Protein AF-A0A3D1QZX7-F1 (afdb_monomer)

Mean predicted aligned error: 16.04 Å

Structure (mmCIF, N/CA/C/O backbone):
data_AF-A0A3D1QZX7-F1
#
_entry.id   AF-A0A3D1QZX7-F1
#
loop_
_atom_site.group_PDB
_atom_site.id
_atom_site.type_symbol
_atom_site.label_atom_id
_atom_site.label_alt_id
_atom_site.label_comp_id
_atom_site.label_asym_id
_atom_site.label_entity_id
_atom_site.label_seq_id
_atom_site.pdbx_PDB_ins_code
_atom_site.Cartn_x
_atom_site.Cartn_y
_atom_site.Cartn_z
_atom_site.occupancy
_atom_site.B_iso_or_equiv
_atom_site.auth_seq_id
_atom_site.auth_comp_id
_atom_site.auth_asym_id
_atom_site.auth_atom_id
_atom_site.pdbx_PDB_model_num
ATOM 1 N N . TRP A 1 1 ? -8.940 6.167 0.711 1.00 94.62 1 TRP A N 1
ATOM 2 C CA . TRP A 1 1 ? -8.322 6.569 1.996 1.00 94.62 1 TRP A CA 1
ATOM 3 C C . TRP A 1 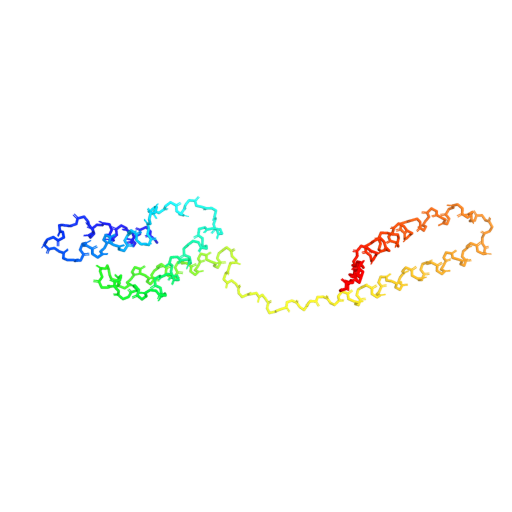1 ? -8.978 7.755 2.691 1.00 94.62 1 TRP A C 1
ATOM 5 O O . TRP A 1 1 ? -9.354 7.585 3.842 1.00 94.62 1 TRP A O 1
ATOM 15 N N . ARG A 1 2 ? -9.150 8.928 2.049 1.00 95.69 2 ARG A N 1
ATOM 16 C CA . ARG A 1 2 ? -9.768 10.110 2.701 1.00 95.69 2 ARG A CA 1
ATOM 17 C C . ARG A 1 2 ? -11.103 9.804 3.389 1.00 95.69 2 ARG A C 1
ATOM 19 O O . ARG A 1 2 ? -11.250 10.123 4.558 1.00 95.69 2 ARG A O 1
ATOM 26 N N . ALA A 1 3 ? -12.022 9.132 2.694 1.00 95.56 3 ALA A N 1
ATOM 27 C CA . ALA A 1 3 ? -13.327 8.771 3.249 1.00 95.56 3 ALA A CA 1
ATOM 28 C C . ALA A 1 3 ? -13.212 7.895 4.513 1.00 95.56 3 ALA A C 1
ATOM 30 O O . ALA A 1 3 ? -13.774 8.239 5.548 1.00 95.56 3 ALA A O 1
ATOM 31 N N . THR A 1 4 ? -12.424 6.815 4.454 1.00 95.75 4 THR A N 1
ATOM 32 C CA . THR A 1 4 ? -12.180 5.905 5.587 1.00 95.75 4 THR A CA 1
ATOM 33 C C . THR A 1 4 ? -11.575 6.637 6.786 1.00 95.75 4 THR A C 1
ATOM 35 O O . THR A 1 4 ? -12.046 6.477 7.908 1.00 95.75 4 THR A O 1
ATOM 38 N N . HIS A 1 5 ? -10.569 7.484 6.549 1.00 97.06 5 HIS A N 1
ATOM 39 C CA . HIS A 1 5 ? -9.941 8.284 7.600 1.00 97.06 5 HIS A CA 1
ATOM 40 C C . HIS A 1 5 ? -10.937 9.260 8.232 1.00 97.06 5 HIS A C 1
ATOM 42 O O . HIS A 1 5 ? -11.060 9.295 9.449 1.00 97.06 5 HIS A O 1
ATOM 48 N N . SER A 1 6 ? -11.681 10.030 7.431 1.00 96.62 6 SER A N 1
ATOM 49 C CA . SER A 1 6 ? -12.664 10.993 7.944 1.00 96.62 6 SER A CA 1
ATOM 50 C C . SER A 1 6 ? -13.794 10.325 8.729 1.00 96.62 6 SER A C 1
ATOM 52 O O . SER A 1 6 ? -14.249 10.890 9.724 1.00 96.62 6 SER A O 1
ATOM 54 N N . ALA A 1 7 ? -14.233 9.129 8.327 1.00 95.94 7 ALA A N 1
ATOM 55 C CA . ALA A 1 7 ? -15.240 8.365 9.059 1.00 95.94 7 ALA A CA 1
ATOM 56 C C . ALA A 1 7 ? -14.723 7.929 10.442 1.00 95.94 7 ALA A C 1
ATOM 58 O O . ALA A 1 7 ? -15.376 8.185 11.456 1.00 95.94 7 ALA A O 1
ATOM 59 N N . LEU A 1 8 ? -13.516 7.354 10.497 1.00 95.94 8 LEU A N 1
ATOM 60 C CA . LEU A 1 8 ? -12.865 6.977 11.756 1.00 95.94 8 LEU A CA 1
ATOM 61 C C . LEU A 1 8 ? -12.588 8.196 12.642 1.00 95.94 8 LEU A C 1
ATOM 63 O O . LEU A 1 8 ? -12.838 8.150 13.842 1.00 95.94 8 LEU A O 1
ATOM 67 N N . GLU A 1 9 ? -12.123 9.302 12.064 1.00 96.50 9 GLU A N 1
ATOM 68 C CA . GLU A 1 9 ? -11.847 10.546 12.790 1.00 96.50 9 GLU A CA 1
ATOM 69 C C . GLU A 1 9 ? -13.122 11.133 13.395 1.00 96.50 9 GLU A C 1
ATOM 71 O O . GLU A 1 9 ? -13.143 11.520 14.563 1.00 96.50 9 GLU A O 1
ATOM 76 N N . SER A 1 10 ? -14.211 11.149 12.628 1.00 96.06 10 SER A N 1
ATOM 77 C CA . SER A 1 10 ? -15.508 11.622 13.111 1.00 96.06 10 SER A CA 1
ATOM 78 C C . SER A 1 10 ? -16.019 10.765 14.271 1.00 96.06 10 SER A C 1
ATOM 80 O O . SER A 1 10 ? -16.518 11.305 15.257 1.00 96.06 10 SER A O 1
ATOM 82 N N . LEU A 1 11 ? -15.841 9.442 14.195 1.00 94.62 11 LEU A N 1
ATOM 83 C CA . LEU A 1 11 ? -16.199 8.512 15.265 1.00 94.62 11 LEU A CA 1
ATOM 84 C C . LEU A 1 11 ? -15.309 8.684 16.507 1.00 94.62 11 LEU A C 1
ATOM 86 O O . LEU A 1 11 ? -15.810 8.661 17.630 1.00 94.62 11 LEU A O 1
ATOM 90 N N . ALA A 1 12 ? -14.007 8.907 16.315 1.00 95.19 12 ALA A N 1
ATOM 91 C CA . ALA A 1 12 ? -13.033 9.114 17.386 1.00 95.19 12 ALA A CA 1
ATOM 92 C C . ALA A 1 12 ? -13.251 10.424 18.164 1.00 95.19 12 ALA A C 1
ATOM 94 O O . ALA A 1 12 ? -12.870 10.515 19.327 1.00 95.19 12 ALA A O 1
ATOM 95 N N . ARG A 1 13 ? -13.890 11.431 17.552 1.00 93.75 13 ARG A N 1
ATOM 96 C CA . ARG A 1 13 ? -14.252 12.701 18.212 1.00 93.75 13 ARG A CA 1
ATOM 97 C C . ARG A 1 13 ? -15.410 12.570 19.204 1.00 93.75 13 ARG A C 1
ATOM 99 O O . ARG A 1 13 ? -15.651 13.496 19.979 1.00 93.75 13 ARG A O 1
ATOM 106 N N . LEU A 1 14 ? -16.150 11.461 19.188 1.00 92.56 14 LEU A N 1
ATOM 107 C CA . LEU A 1 14 ? -17.197 11.219 20.177 1.00 92.56 14 LEU A CA 1
ATOM 108 C C . LEU A 1 14 ? -16.582 10.935 21.554 1.00 92.56 14 LEU A C 1
ATOM 110 O O . LEU A 1 14 ? -15.491 10.387 21.675 1.00 92.56 14 LEU A O 1
ATOM 114 N N . SER A 1 15 ? -17.316 11.267 22.618 1.00 88.25 15 SER A N 1
ATOM 115 C CA . SER A 1 15 ? -16.904 10.913 23.982 1.00 88.25 15 SER A CA 1
ATOM 116 C C . SER A 1 15 ? -16.833 9.391 24.135 1.00 88.25 15 SER A C 1
ATOM 118 O O . SER A 1 15 ? -17.844 8.700 23.969 1.00 88.25 15 SER A O 1
ATOM 120 N N . SER A 1 16 ? -15.648 8.887 24.480 1.00 85.25 16 SER A N 1
ATOM 121 C CA . SER A 1 16 ? -15.380 7.461 24.695 1.00 85.25 16 SER A CA 1
ATOM 122 C C . SER A 1 16 ? -16.158 6.873 25.874 1.00 85.25 16 SER A C 1
ATOM 124 O O . SER A 1 16 ? -16.512 5.699 25.830 1.00 85.25 16 SER A O 1
ATOM 126 N N . GLU A 1 17 ? -16.501 7.691 26.874 1.00 84.56 17 GLU A N 1
ATOM 127 C CA . GLU A 1 17 ? -17.339 7.294 28.016 1.00 84.56 17 GLU A CA 1
ATOM 128 C C . GLU A 1 17 ? -18.749 6.874 27.586 1.00 84.56 17 GLU A C 1
ATOM 130 O O . GLU A 1 17 ? -19.335 5.962 28.161 1.00 84.56 17 GLU A O 1
ATOM 135 N N . ARG A 1 18 ? -19.298 7.531 26.555 1.00 87.12 18 ARG A N 1
ATOM 136 C CA . ARG A 1 18 ? -20.641 7.241 26.028 1.00 87.12 18 ARG A CA 1
ATOM 137 C C . ARG A 1 18 ? -20.618 6.313 24.820 1.00 87.12 18 ARG A C 1
ATOM 139 O O . ARG A 1 18 ? -21.615 5.660 24.539 1.00 87.12 18 ARG A O 1
ATOM 146 N N . ASN A 1 19 ? -19.500 6.266 24.097 1.00 87.19 19 ASN A N 1
ATOM 147 C CA . ASN A 1 19 ? -19.349 5.488 22.875 1.00 87.19 19 ASN A CA 1
ATOM 148 C C . ASN A 1 19 ? -18.021 4.718 22.891 1.00 87.19 19 ASN A C 1
ATOM 150 O O . ASN A 1 19 ? -17.004 5.249 22.441 1.00 87.19 19 ASN A O 1
ATOM 154 N N . PRO A 1 20 ? -18.017 3.434 23.296 1.00 87.81 20 PRO A N 1
ATOM 155 C CA . PRO A 1 20 ? -16.810 2.600 23.286 1.00 87.81 20 PRO A CA 1
ATOM 156 C C . PRO A 1 20 ? -16.146 2.496 21.901 1.00 87.81 20 PRO A C 1
ATOM 158 O O . PRO A 1 20 ? -14.930 2.347 21.789 1.00 87.81 20 PRO A O 1
ATOM 161 N N . LYS A 1 21 ? -16.940 2.638 20.828 1.00 91.12 21 LYS A N 1
ATOM 162 C CA . LYS A 1 21 ? -16.464 2.690 19.437 1.00 91.12 21 LYS A CA 1
ATOM 163 C C . LYS A 1 21 ? -15.500 3.856 19.166 1.00 91.12 21 LYS A C 1
ATOM 165 O O . LYS A 1 21 ? -14.632 3.720 18.311 1.00 91.12 21 LYS A O 1
ATOM 170 N N . ALA A 1 22 ? -15.602 4.963 19.906 1.00 93.69 22 ALA A N 1
ATOM 171 C CA . ALA A 1 22 ? -14.723 6.120 19.741 1.00 93.69 22 ALA A CA 1
ATOM 172 C C . ALA A 1 22 ? -13.273 5.804 20.141 1.00 93.69 22 ALA A C 1
ATOM 174 O O . ALA A 1 22 ? -12.339 6.162 19.425 1.00 93.69 22 ALA A O 1
ATOM 175 N N . GLY A 1 23 ? -13.082 5.064 21.242 1.00 93.44 23 GLY A N 1
ATOM 176 C CA . GLY A 1 23 ? -11.753 4.625 21.680 1.00 93.44 23 GLY A CA 1
ATOM 177 C C . GLY A 1 23 ? -11.086 3.704 20.657 1.00 93.44 23 GLY A C 1
ATOM 178 O O . GLY A 1 23 ? -9.919 3.890 20.322 1.00 93.44 23 GLY A O 1
ATOM 179 N N . LYS A 1 24 ? -11.858 2.768 20.092 1.00 93.19 24 LYS A N 1
ATOM 180 C CA . LYS A 1 24 ? -11.395 1.862 19.029 1.00 93.19 24 LYS A CA 1
ATOM 181 C C . LYS A 1 24 ? -11.018 2.606 17.750 1.00 93.19 24 LYS A C 1
ATOM 183 O O . LYS A 1 24 ? -9.951 2.365 17.197 1.00 93.19 24 LYS A O 1
ATOM 188 N N . ALA A 1 25 ? -11.853 3.548 17.313 1.00 95.38 25 ALA A N 1
ATOM 189 C CA . ALA A 1 25 ? -11.563 4.373 16.144 1.00 95.38 25 ALA A CA 1
ATOM 190 C C . ALA A 1 25 ? -10.282 5.205 16.330 1.00 95.38 25 ALA A C 1
ATOM 192 O O . ALA A 1 25 ? -9.461 5.277 15.419 1.00 95.38 25 ALA A O 1
ATOM 193 N N . SER A 1 26 ? -10.074 5.769 17.525 1.00 94.88 26 SER A N 1
ATOM 194 C CA . SER A 1 26 ? -8.846 6.495 17.871 1.00 94.88 26 SER A CA 1
ATOM 195 C C . SER A 1 26 ? -7.606 5.592 17.828 1.00 94.88 26 SER A C 1
ATOM 197 O O . SER A 1 26 ? -6.596 5.951 17.221 1.00 94.88 26 SER A O 1
ATOM 199 N N . ALA A 1 27 ? -7.697 4.382 18.391 1.00 94.56 27 ALA A N 1
ATOM 200 C CA . ALA A 1 27 ? -6.612 3.403 18.342 1.00 94.56 27 ALA A CA 1
ATOM 201 C C . ALA A 1 27 ? -6.267 2.995 16.899 1.00 94.56 27 ALA A C 1
ATOM 203 O O . ALA A 1 27 ? -5.096 2.990 16.525 1.00 94.56 27 ALA A O 1
ATOM 204 N N . LEU A 1 28 ? -7.276 2.734 16.062 1.00 95.56 28 LEU A N 1
ATOM 205 C CA . LEU A 1 28 ? -7.075 2.415 14.646 1.00 95.56 28 LEU A CA 1
ATOM 206 C C . LEU A 1 28 ? -6.426 3.566 13.875 1.00 95.56 28 LEU A C 1
ATOM 208 O O . LEU A 1 28 ? -5.544 3.319 13.058 1.00 95.56 28 LEU A O 1
ATOM 212 N N . LEU A 1 29 ? -6.813 4.817 14.139 1.00 96.19 29 LEU A N 1
ATOM 213 C CA . LEU A 1 29 ? -6.168 5.980 13.524 1.00 96.19 29 LEU A CA 1
ATOM 214 C C . LEU A 1 29 ? -4.690 6.074 13.904 1.00 96.19 29 LEU A C 1
ATOM 216 O O . LEU A 1 29 ? -3.858 6.275 13.026 1.00 96.19 29 LEU A O 1
ATOM 220 N N . ALA A 1 30 ? -4.349 5.870 15.177 1.00 95.38 30 ALA A N 1
ATOM 221 C CA . ALA A 1 30 ? -2.959 5.900 15.631 1.00 95.38 30 ALA A CA 1
ATOM 222 C C . ALA A 1 30 ? -2.106 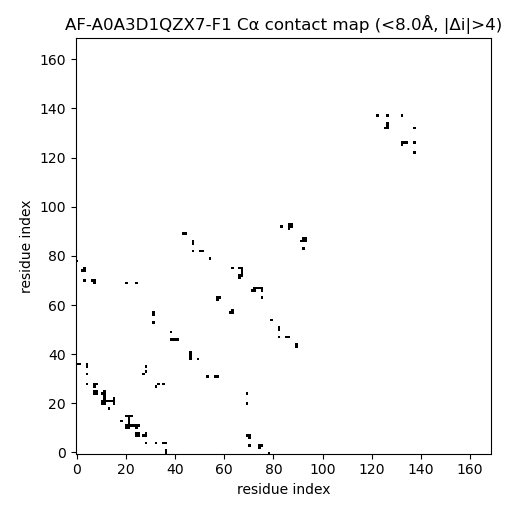4.786 14.997 1.00 95.38 30 ALA A C 1
ATOM 224 O O . ALA A 1 30 ? -0.932 4.992 14.694 1.00 95.38 30 ALA A O 1
ATOM 225 N N . VAL A 1 31 ? -2.701 3.611 14.778 1.00 95.06 31 VAL A N 1
ATOM 226 C CA . VAL A 1 31 ? -2.033 2.439 14.199 1.00 95.06 31 VAL A CA 1
ATOM 227 C C . VAL A 1 31 ? -1.877 2.558 12.680 1.00 95.06 31 VAL A C 1
ATOM 229 O O . VAL A 1 31 ? -0.792 2.312 12.152 1.00 95.06 31 VAL A O 1
ATOM 232 N N . LEU A 1 32 ? -2.946 2.920 11.969 1.00 95.25 32 LEU A N 1
ATOM 233 C CA . LEU A 1 32 ? -3.002 2.890 10.503 1.00 95.25 32 LEU A CA 1
ATOM 234 C C . LEU A 1 32 ? -2.595 4.217 9.855 1.00 95.25 32 LEU A C 1
ATOM 236 O O . LEU A 1 32 ? -2.090 4.216 8.736 1.00 95.25 32 LEU A O 1
ATOM 240 N N . PHE A 1 33 ? -2.797 5.336 10.551 1.00 95.94 33 PHE A N 1
ATOM 241 C CA . PHE A 1 33 ? -2.567 6.690 10.045 1.00 95.94 33 PHE A CA 1
ATOM 242 C C . PHE A 1 33 ? -1.764 7.545 11.044 1.00 95.94 33 PHE A C 1
ATOM 244 O O . PHE A 1 33 ? -2.199 8.642 11.401 1.00 95.94 33 PHE A O 1
ATOM 251 N N . PRO A 1 34 ? -0.572 7.100 11.493 1.00 93.88 34 PRO A N 1
ATOM 252 C CA . PRO A 1 34 ? 0.220 7.827 12.493 1.00 93.88 34 PRO A CA 1
ATOM 253 C C . PRO A 1 34 ? 0.607 9.245 12.043 1.00 93.88 34 PRO A C 1
ATOM 255 O O . PRO A 1 34 ? 0.734 10.153 12.859 1.00 93.88 34 PRO A O 1
ATOM 258 N N . SER A 1 35 ? 0.764 9.449 10.736 1.00 93.12 35 SER A N 1
ATOM 259 C CA . SER A 1 35 ? 1.017 10.740 10.085 1.00 93.12 35 SER A CA 1
ATOM 260 C C . SER A 1 35 ? -0.189 11.223 9.263 1.00 93.12 35 SER A C 1
ATOM 262 O O . SER A 1 35 ? -0.054 12.015 8.325 1.00 93.12 35 SER A O 1
ATOM 264 N N . GLY A 1 36 ? -1.390 10.740 9.598 1.00 93.88 36 GLY A N 1
ATOM 265 C CA . GLY A 1 36 ? -2.623 11.034 8.880 1.00 93.88 36 GLY A CA 1
ATOM 266 C C . GLY A 1 36 ? -2.571 10.550 7.431 1.00 93.88 36 GLY A C 1
ATOM 267 O O . GLY A 1 36 ? -2.229 9.405 7.141 1.00 93.88 36 GLY A O 1
ATOM 268 N N . LEU A 1 37 ? -2.908 11.447 6.505 1.00 96.31 37 LEU A N 1
ATOM 269 C CA . LEU A 1 37 ? -2.966 11.173 5.066 1.00 96.31 37 LEU A CA 1
ATOM 270 C C . LEU A 1 37 ? -1.793 11.781 4.283 1.00 96.31 37 LEU A C 1
ATOM 272 O O . LEU A 1 37 ? -1.899 11.962 3.070 1.00 96.31 37 LEU A O 1
ATOM 276 N N . ALA A 1 38 ? -0.681 12.105 4.951 1.00 95.00 38 ALA A N 1
ATOM 277 C CA . ALA A 1 38 ? 0.489 12.709 4.306 1.00 95.00 38 ALA A CA 1
ATOM 278 C C . ALA A 1 38 ? 1.071 11.833 3.180 1.00 95.00 38 ALA A C 1
ATOM 280 O O . ALA A 1 38 ? 1.605 12.352 2.208 1.00 95.00 38 ALA A O 1
ATOM 281 N N . PHE A 1 39 ? 0.909 10.508 3.253 1.00 94.31 39 PHE A N 1
ATOM 282 C 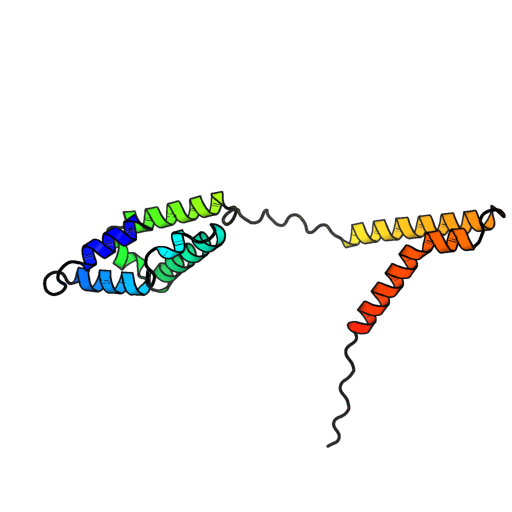CA . PHE A 1 39 ? 1.378 9.597 2.205 1.00 94.31 39 PHE A CA 1
ATOM 283 C C . PHE A 1 39 ? 0.697 9.809 0.841 1.00 94.31 39 PHE A C 1
ATOM 285 O O . PHE A 1 39 ? 1.255 9.413 -0.177 1.00 94.31 39 PHE A O 1
ATOM 292 N N . LEU A 1 40 ? -0.473 10.461 0.798 1.00 94.00 40 LEU A N 1
ATOM 293 C CA . LEU A 1 40 ? -1.170 10.799 -0.451 1.00 94.00 40 LEU A CA 1
ATOM 294 C C . LEU A 1 40 ? -0.468 11.905 -1.257 1.00 94.00 40 LEU A C 1
ATOM 296 O O . LEU A 1 40 ? -0.912 12.233 -2.352 1.00 94.00 40 LEU A O 1
ATOM 300 N N . THR A 1 41 ? 0.579 12.534 -0.713 1.00 94.19 41 THR A N 1
ATOM 301 C CA . THR A 1 41 ? 1.387 13.532 -1.434 1.00 94.19 41 THR A CA 1
ATOM 302 C C . THR A 1 41 ? 2.713 12.966 -1.939 1.00 94.19 41 THR A C 1
ATOM 304 O O . THR A 1 41 ? 3.526 13.715 -2.477 1.00 94.19 41 THR A O 1
ATOM 307 N N . LEU A 1 42 ? 2.972 11.675 -1.715 1.00 93.62 42 LEU A N 1
ATOM 308 C CA . LEU A 1 42 ? 4.175 11.005 -2.198 1.00 93.62 42 LEU A CA 1
ATOM 309 C C . LEU A 1 42 ? 4.130 10.828 -3.724 1.00 93.62 42 LEU A C 1
ATOM 311 O O . LEU A 1 42 ? 3.057 10.888 -4.329 1.00 93.62 42 LEU A O 1
ATOM 315 N N . PRO A 1 43 ? 5.276 10.554 -4.370 1.00 94.81 43 PRO A N 1
ATOM 316 C CA . PRO A 1 43 ? 5.284 10.086 -5.751 1.00 94.81 43 PRO A CA 1
ATOM 317 C C . PRO A 1 43 ? 4.376 8.859 -5.923 1.00 94.81 43 PRO A C 1
ATOM 319 O O . PRO A 1 43 ? 4.358 7.982 -5.061 1.00 94.81 43 PRO A O 1
ATOM 322 N N . PHE A 1 44 ? 3.675 8.740 -7.056 1.00 91.75 44 PHE A N 1
ATOM 323 C CA . PHE A 1 44 ? 2.625 7.723 -7.258 1.00 91.75 44 PHE A CA 1
ATOM 324 C C . PHE A 1 44 ? 3.045 6.282 -6.918 1.00 91.75 44 PHE A C 1
ATOM 326 O O . PHE A 1 44 ? 2.280 5.519 -6.334 1.00 91.75 44 PHE A O 1
ATOM 333 N N . SER A 1 45 ? 4.285 5.905 -7.245 1.00 89.69 45 SER A N 1
ATOM 334 C CA . SER A 1 45 ? 4.854 4.595 -6.896 1.00 89.69 45 SER A CA 1
ATOM 335 C C . SER A 1 45 ? 4.939 4.368 -5.381 1.00 89.69 45 SER A C 1
ATOM 337 O O . SER A 1 45 ? 4.677 3.266 -4.896 1.00 89.69 45 SER A O 1
ATOM 339 N N . GLU A 1 46 ? 5.367 5.389 -4.647 1.00 93.69 46 GLU A N 1
ATOM 340 C CA . GLU A 1 46 ? 5.541 5.348 -3.197 1.00 93.69 46 GLU A CA 1
ATOM 341 C C . GLU A 1 46 ? 4.193 5.439 -2.482 1.00 93.69 46 GLU A C 1
ATOM 343 O O . GLU A 1 46 ? 3.957 4.674 -1.551 1.00 93.69 46 GLU A O 1
ATOM 348 N N . GLU A 1 47 ? 3.276 6.284 -2.964 1.00 95.06 47 GLU A N 1
ATOM 349 C CA . GLU A 1 47 ? 1.891 6.347 -2.480 1.00 95.06 47 GLU A CA 1
ATOM 350 C C . GLU A 1 47 ? 1.205 4.977 -2.588 1.00 95.06 47 GLU A C 1
ATOM 352 O O . GLU A 1 47 ? 0.572 4.507 -1.633 1.00 95.06 47 GLU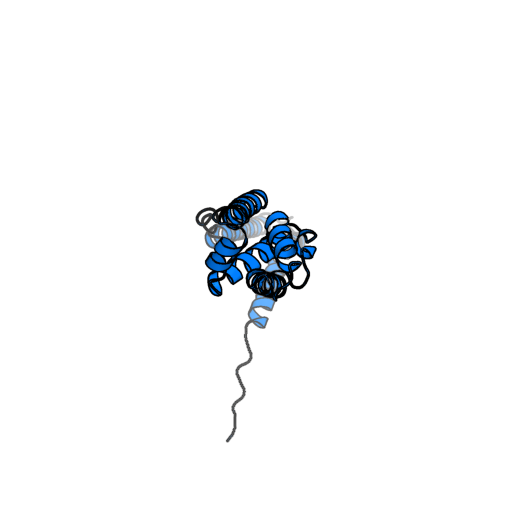 A O 1
ATOM 357 N N . TRP A 1 48 ? 1.350 4.309 -3.738 1.00 95.06 48 TRP A N 1
ATOM 358 C CA . TRP A 1 48 ? 0.788 2.980 -3.956 1.00 95.06 48 TRP A CA 1
ATOM 359 C C . TRP A 1 48 ? 1.407 1.950 -3.005 1.00 95.06 48 TRP A C 1
ATOM 361 O O . TRP A 1 48 ? 0.677 1.231 -2.325 1.00 95.06 48 TRP A O 1
ATOM 371 N N . ALA A 1 49 ? 2.737 1.911 -2.879 1.00 94.75 49 ALA A N 1
ATOM 372 C CA . ALA A 1 49 ? 3.415 0.978 -1.975 1.00 94.75 49 ALA A CA 1
ATOM 373 C C . ALA A 1 49 ? 3.043 1.213 -0.498 1.00 94.75 49 ALA A C 1
ATOM 375 O O . ALA A 1 49 ? 2.818 0.262 0.256 1.00 94.75 49 ALA A O 1
ATOM 376 N N . HIS A 1 50 ? 2.923 2.476 -0.087 1.00 96.06 50 HIS A N 1
ATOM 377 C CA . HIS A 1 50 ? 2.491 2.844 1.256 1.00 96.06 50 HIS A CA 1
ATOM 378 C C . HIS A 1 50 ? 1.047 2.400 1.517 1.00 96.06 50 HIS A C 1
ATOM 380 O O . HIS A 1 50 ? 0.771 1.745 2.520 1.00 96.06 50 HIS A O 1
ATOM 386 N N . SER A 1 51 ? 0.139 2.662 0.573 1.00 96.00 51 SER A N 1
ATOM 387 C CA . SER A 1 51 ? -1.249 2.184 0.634 1.00 96.00 51 SER A CA 1
ATOM 388 C C . SER A 1 51 ? -1.328 0.661 0.761 1.00 96.00 51 SER A C 1
ATOM 390 O O . SER A 1 51 ? -2.095 0.148 1.576 1.00 96.00 51 SER A O 1
ATOM 392 N N . GLY A 1 52 ? -0.501 -0.062 0.001 1.00 96.44 52 GLY A N 1
ATOM 393 C CA . GLY A 1 52 ? -0.391 -1.517 0.085 1.00 96.44 52 GLY A CA 1
ATOM 394 C C . GLY A 1 52 ? 0.119 -1.997 1.445 1.00 96.44 52 GLY A C 1
ATOM 395 O O . GLY A 1 52 ? -0.347 -3.012 1.951 1.00 96.44 52 GLY A O 1
ATOM 396 N N . THR A 1 53 ? 1.014 -1.240 2.084 1.00 96.88 53 THR A N 1
ATOM 397 C CA . THR A 1 53 ? 1.516 -1.541 3.435 1.00 96.88 53 THR A CA 1
ATOM 398 C C . THR A 1 53 ? 0.417 -1.395 4.489 1.00 96.88 53 THR A C 1
ATOM 400 O O . THR A 1 53 ? 0.289 -2.259 5.353 1.00 96.88 53 THR A O 1
ATOM 403 N N . ILE A 1 54 ? -0.417 -0.351 4.395 1.00 97.19 54 ILE A N 1
ATOM 404 C CA . ILE A 1 54 ? -1.575 -0.172 5.286 1.00 97.19 54 ILE A CA 1
ATOM 405 C C . ILE A 1 54 ? -2.579 -1.316 5.089 1.00 97.19 54 ILE A C 1
ATOM 407 O O . ILE A 1 54 ? -3.008 -1.920 6.068 1.00 97.19 54 ILE A O 1
ATOM 411 N N . LEU A 1 55 ? -2.927 -1.652 3.840 1.00 97.38 55 LEU A N 1
ATOM 412 C CA . LEU A 1 55 ? -3.843 -2.761 3.541 1.00 97.38 55 LEU A CA 1
ATOM 413 C C . LEU A 1 55 ? -3.315 -4.100 4.053 1.00 97.38 55 LEU A C 1
ATOM 415 O O . LEU A 1 55 ? -4.050 -4.836 4.704 1.00 97.38 55 LEU A O 1
ATOM 419 N N . LYS A 1 56 ? -2.032 -4.384 3.819 1.00 96.69 56 LYS A N 1
ATOM 420 C CA . LYS A 1 56 ? -1.386 -5.592 4.325 1.00 96.69 56 LYS A CA 1
ATOM 421 C C . LYS A 1 56 ? -1.444 -5.657 5.848 1.00 96.69 56 LYS A C 1
ATOM 423 O O . LYS A 1 56 ? -1.786 -6.694 6.392 1.00 96.69 56 LYS A O 1
ATOM 428 N N . ARG A 1 57 ? -1.171 -4.547 6.536 1.00 96.50 57 ARG A N 1
ATOM 429 C CA . ARG A 1 57 ? -1.262 -4.480 7.997 1.00 96.50 57 ARG A CA 1
ATOM 430 C C . ARG A 1 57 ? -2.678 -4.752 8.505 1.00 96.50 57 ARG A C 1
ATOM 432 O O . ARG A 1 57 ? -2.840 -5.474 9.478 1.00 96.50 57 ARG A O 1
ATOM 439 N N . ILE A 1 58 ? -3.694 -4.200 7.837 1.00 96.62 58 ILE A N 1
ATOM 440 C CA . ILE A 1 58 ? -5.105 -4.461 8.159 1.00 96.62 58 ILE A CA 1
ATOM 441 C C . ILE A 1 58 ? -5.420 -5.959 8.059 1.00 96.62 58 ILE A C 1
ATOM 443 O O . ILE A 1 58 ? -6.142 -6.480 8.909 1.00 96.62 58 ILE A O 1
ATOM 447 N N . ASP A 1 59 ? -4.882 -6.635 7.044 1.00 96.00 59 ASP A N 1
ATOM 448 C CA . ASP A 1 59 ? -5.081 -8.069 6.828 1.00 96.00 59 ASP A CA 1
ATOM 449 C C . ASP A 1 59 ? -4.302 -8.918 7.843 1.00 96.00 59 ASP A C 1
ATOM 451 O O . ASP A 1 59 ? -4.887 -9.785 8.493 1.00 96.00 59 ASP A O 1
ATOM 455 N N . ASP A 1 60 ? -3.014 -8.626 8.035 1.00 95.56 60 ASP A N 1
ATOM 456 C CA . ASP A 1 60 ? -2.116 -9.363 8.931 1.00 95.56 60 ASP A CA 1
ATOM 457 C C . ASP A 1 60 ? -2.554 -9.257 10.406 1.00 95.56 60 ASP A C 1
ATOM 459 O O . ASP A 1 60 ? -2.456 -10.226 11.159 1.00 95.56 60 ASP A O 1
ATOM 463 N N . GLU A 1 61 ? -3.064 -8.094 10.828 1.00 94.56 61 GLU A N 1
ATOM 464 C CA . GLU A 1 61 ? -3.536 -7.847 12.200 1.00 94.56 61 GLU A CA 1
ATOM 465 C C . GLU A 1 61 ? -5.040 -8.144 12.387 1.00 94.56 61 GLU A C 1
ATOM 467 O O . GLU A 1 61 ? -5.573 -7.975 13.483 1.00 94.56 61 GLU A O 1
ATOM 472 N N . GLY A 1 62 ? -5.751 -8.591 11.342 1.00 93.50 62 GLY A N 1
ATOM 473 C CA . GLY A 1 62 ? -7.176 -8.939 11.422 1.00 93.50 62 GLY A CA 1
ATOM 474 C C . GLY A 1 62 ? -8.112 -7.750 11.685 1.00 93.50 62 GLY A C 1
ATOM 475 O O . GLY A 1 62 ? -9.234 -7.930 12.160 1.00 93.50 62 GLY A O 1
ATOM 476 N N . LEU A 1 63 ? -7.678 -6.529 11.365 1.00 94.94 63 LEU A N 1
ATOM 477 C CA . LEU A 1 63 ? -8.400 -5.285 11.662 1.00 94.94 63 LEU A CA 1
ATOM 478 C C . LEU A 1 63 ? -9.580 -5.032 10.716 1.00 94.94 63 LEU A C 1
ATOM 480 O O . LEU A 1 63 ? -10.420 -4.182 11.002 1.00 94.94 63 LEU A O 1
ATOM 484 N N . ALA A 1 64 ? -9.667 -5.757 9.596 1.00 94.88 64 ALA A N 1
ATOM 485 C CA . ALA A 1 64 ? -10.715 -5.570 8.592 1.00 94.88 64 ALA A CA 1
ATOM 486 C C . ALA A 1 64 ? -12.126 -5.679 9.195 1.00 94.88 64 ALA A C 1
ATOM 488 O O . ALA A 1 64 ? -12.941 -4.776 9.026 1.00 94.88 64 ALA A O 1
ATOM 489 N N . ALA A 1 65 ? -12.382 -6.730 9.982 1.00 94.31 65 ALA A N 1
ATOM 490 C CA . ALA A 1 65 ? -13.682 -6.935 10.618 1.00 94.31 65 ALA A CA 1
ATOM 491 C C . ALA A 1 65 ? -14.023 -5.828 11.628 1.00 94.31 65 ALA A C 1
ATOM 493 O O . ALA A 1 65 ? -15.187 -5.462 11.784 1.00 94.31 65 ALA A O 1
ATOM 494 N N . GLU A 1 66 ? -13.019 -5.279 12.315 1.00 93.50 66 GLU A N 1
ATOM 495 C CA . GLU A 1 66 ? -13.230 -4.175 13.248 1.00 93.50 66 GLU A CA 1
ATOM 496 C C . GLU A 1 66 ? -13.543 -2.869 12.511 1.00 93.50 66 GLU A C 1
ATOM 498 O O . GLU A 1 66 ? -14.470 -2.158 12.898 1.00 93.50 66 GLU A O 1
ATOM 503 N N . ILE A 1 67 ? -12.835 -2.580 11.418 1.00 94.38 67 ILE A N 1
ATOM 504 C CA . ILE A 1 67 ? -13.113 -1.422 10.559 1.00 94.38 67 ILE A CA 1
ATOM 505 C C . ILE A 1 67 ? -14.539 -1.516 9.998 1.00 94.38 67 ILE A C 1
ATOM 507 O O . ILE A 1 67 ? -15.303 -0.557 10.125 1.00 94.38 67 ILE A O 1
ATOM 511 N N . ASP A 1 68 ? -14.937 -2.679 9.483 1.00 95.75 68 ASP A N 1
ATOM 512 C CA . ASP A 1 68 ? -16.275 -2.903 8.927 1.00 95.75 68 ASP A CA 1
ATOM 513 C C . ASP A 1 68 ? -17.378 -2.701 9.982 1.00 95.75 68 ASP A C 1
ATOM 515 O O . ASP A 1 68 ? -18.415 -2.105 9.697 1.00 95.75 68 ASP A O 1
ATOM 519 N N . GLN A 1 69 ? -17.156 -3.122 11.232 1.00 94.00 69 GLN A N 1
ATOM 520 C CA . GLN A 1 69 ? -18.101 -2.901 12.339 1.00 94.00 69 GLN A CA 1
ATOM 521 C C . GLN A 1 69 ? -18.200 -1.437 12.800 1.00 94.00 69 GLN A C 1
ATOM 523 O O . GLN A 1 69 ? -19.195 -1.038 13.432 1.00 94.00 69 GLN A O 1
ATOM 528 N N . LEU A 1 70 ? -17.148 -0.647 12.578 1.00 93.69 70 LEU A N 1
ATOM 529 C CA . LEU A 1 70 ? -17.073 0.742 13.020 1.00 93.69 70 LEU A CA 1
ATOM 530 C C . LEU A 1 70 ? -17.663 1.702 11.994 1.00 93.69 70 LEU A C 1
ATOM 532 O O . LEU A 1 70 ? -18.447 2.567 12.386 1.00 93.69 70 LEU A O 1
ATOM 536 N N . VAL A 1 71 ? -17.291 1.560 10.721 1.00 93.75 71 VAL A N 1
ATOM 537 C CA . VAL A 1 71 ? -17.662 2.514 9.663 1.00 93.75 71 VAL A CA 1
ATOM 538 C C . VAL A 1 71 ? -18.483 1.902 8.532 1.00 93.75 71 VAL A C 1
ATOM 540 O O . VAL A 1 71 ? -19.081 2.663 7.787 1.00 93.75 71 VAL A O 1
ATOM 543 N N . GLY A 1 72 ? -18.564 0.574 8.438 1.00 93.94 72 GLY A N 1
ATOM 544 C CA . GLY A 1 72 ? -19.264 -0.138 7.367 1.00 93.94 72 GLY A CA 1
ATOM 545 C C . GLY A 1 72 ? -18.303 -0.808 6.370 1.00 93.94 72 GLY A C 1
ATOM 546 O O . GLY A 1 72 ? -17.200 -0.297 6.136 1.00 93.94 72 GLY A O 1
ATOM 547 N N . PRO A 1 73 ? -18.694 -1.955 5.779 1.00 94.69 73 PRO A N 1
ATOM 548 C CA . PRO A 1 73 ? -17.848 -2.732 4.864 1.00 94.69 73 PRO A CA 1
ATOM 549 C C . PRO A 1 73 ? -17.530 -2.020 3.540 1.00 94.69 73 PRO A C 1
ATOM 551 O O . PRO A 1 73 ? -16.538 -2.325 2.872 1.00 94.69 73 PRO A O 1
ATOM 554 N N . GLU A 1 74 ? -18.348 -1.046 3.143 1.00 95.56 74 GLU A N 1
ATOM 555 C CA . GLU A 1 74 ? -18.197 -0.285 1.906 1.00 95.56 74 GLU A CA 1
ATOM 556 C C . GLU A 1 74 ? -16.874 0.490 1.843 1.00 95.56 74 GLU A C 1
ATOM 558 O O . GLU A 1 74 ? -16.277 0.614 0.774 1.00 95.56 74 GLU A O 1
ATOM 563 N N . PHE A 1 75 ? -16.361 0.962 2.983 1.00 94.81 75 PHE A N 1
ATOM 564 C CA . PHE A 1 75 ? -15.154 1.784 3.017 1.00 94.81 75 PHE A CA 1
ATOM 565 C C . PHE A 1 75 ? -13.909 0.993 2.631 1.00 94.81 75 PHE A C 1
ATOM 567 O O . PHE A 1 75 ? -13.102 1.463 1.826 1.00 94.81 75 PHE A O 1
ATOM 574 N N . LEU A 1 76 ? -13.723 -0.192 3.215 1.00 95.50 76 LEU A N 1
ATOM 575 C CA . LEU A 1 76 ? -12.545 -1.006 2.935 1.00 95.50 76 LEU A CA 1
ATOM 576 C C . LEU A 1 76 ? -12.643 -1.659 1.552 1.00 95.50 76 LEU A C 1
ATOM 578 O O . LEU A 1 76 ? -11.632 -1.747 0.852 1.00 95.50 76 LEU A O 1
ATOM 582 N N . ALA A 1 77 ? -13.851 -2.042 1.128 1.00 96.00 77 ALA A N 1
ATOM 583 C CA . ALA A 1 77 ? -14.106 -2.534 -0.223 1.00 96.00 77 ALA A CA 1
ATOM 584 C C . ALA A 1 77 ? -13.706 -1.499 -1.290 1.00 96.00 77 ALA A C 1
ATOM 586 O O . ALA A 1 77 ? -12.946 -1.824 -2.205 1.00 96.00 77 ALA A O 1
ATOM 587 N N . GLU A 1 78 ? -14.126 -0.242 -1.127 1.00 96.81 78 GLU A N 1
ATOM 588 C CA . GLU A 1 78 ? -13.796 0.838 -2.061 1.00 96.81 78 GLU A CA 1
ATOM 589 C C . GLU A 1 78 ? -12.292 1.149 -2.074 1.00 96.81 78 GLU A C 1
ATOM 591 O O . GLU A 1 78 ? -11.692 1.361 -3.131 1.00 96.81 78 GLU A O 1
ATOM 596 N N . VAL A 1 79 ? -11.629 1.116 -0.911 1.00 96.62 79 VAL A N 1
ATOM 597 C CA . VAL A 1 79 ? -10.167 1.280 -0.839 1.00 96.62 79 VAL A CA 1
ATOM 598 C C . VAL A 1 79 ? -9.448 0.169 -1.601 1.00 96.62 79 VAL A C 1
ATOM 600 O O . VAL A 1 79 ? -8.516 0.456 -2.348 1.00 96.62 79 VAL A O 1
ATOM 603 N N . ARG A 1 80 ? -9.870 -1.091 -1.459 1.00 96.81 80 ARG A N 1
ATOM 604 C CA . ARG A 1 80 ? -9.253 -2.211 -2.190 1.00 96.81 80 ARG A CA 1
ATOM 605 C C . ARG A 1 80 ? -9.482 -2.104 -3.693 1.00 96.81 80 ARG A C 1
ATOM 607 O O . ARG A 1 80 ? -8.546 -2.319 -4.464 1.00 96.81 80 ARG A O 1
ATOM 614 N N . PHE A 1 81 ? -10.694 -1.737 -4.104 1.00 96.12 81 PHE A N 1
ATOM 615 C CA . PHE A 1 81 ? -11.035 -1.526 -5.508 1.00 96.12 81 PHE A CA 1
ATOM 616 C C . PHE A 1 81 ? -10.161 -0.432 -6.138 1.00 96.12 81 PHE A C 1
ATOM 618 O O . PHE A 1 81 ? -9.473 -0.673 -7.133 1.00 96.12 81 PHE A O 1
ATOM 625 N N . THR A 1 82 ? -10.112 0.742 -5.507 1.00 95.06 82 THR A N 1
ATOM 626 C CA . THR A 1 82 ? -9.318 1.882 -5.987 1.00 95.06 82 THR A CA 1
ATOM 627 C C . THR A 1 82 ? -7.816 1.619 -5.930 1.00 95.06 82 THR A C 1
ATOM 629 O O . THR A 1 82 ? -7.104 2.012 -6.849 1.00 95.06 82 THR A O 1
ATOM 632 N N . HIS A 1 83 ? -7.313 0.908 -4.916 1.00 95.75 83 HIS A N 1
ATOM 633 C CA . HIS A 1 83 ? -5.897 0.544 -4.821 1.00 95.75 83 HIS A CA 1
ATOM 634 C C . HIS A 1 83 ? -5.447 -0.367 -5.972 1.00 95.75 83 HIS A C 1
ATOM 636 O O . HIS A 1 83 ? -4.363 -0.167 -6.529 1.00 95.75 83 HIS A O 1
ATOM 642 N N . LYS A 1 84 ? -6.294 -1.328 -6.364 1.00 94.69 84 LYS A N 1
ATOM 643 C CA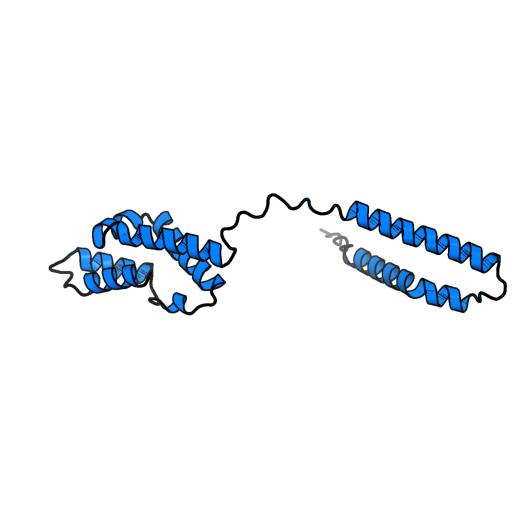 . LYS A 1 84 ? -6.052 -2.174 -7.538 1.00 94.69 84 LYS A CA 1
ATOM 644 C C . LYS A 1 84 ? -6.055 -1.346 -8.824 1.00 94.69 84 LYS A C 1
ATOM 646 O O . LYS A 1 84 ? -5.067 -1.371 -9.548 1.00 94.69 84 LYS A O 1
ATOM 651 N N . ALA A 1 85 ? -7.114 -0.570 -9.063 1.00 92.56 85 ALA A N 1
ATOM 652 C CA . ALA A 1 85 ? -7.238 0.263 -10.262 1.00 92.56 85 ALA A CA 1
ATOM 653 C C . ALA A 1 85 ? -6.094 1.285 -10.389 1.00 92.56 85 ALA A C 1
ATOM 655 O O . ALA A 1 85 ? -5.582 1.527 -11.481 1.00 92.56 85 ALA A O 1
ATOM 656 N N . PHE A 1 86 ? -5.650 1.854 -9.265 1.00 92.00 86 PHE A N 1
ATOM 657 C CA . PHE A 1 86 ? -4.498 2.746 -9.229 1.00 92.00 86 PHE A CA 1
ATOM 658 C C . PHE A 1 86 ? -3.205 2.009 -9.584 1.00 92.00 86 PHE A C 1
ATOM 660 O O . PHE A 1 86 ? -2.435 2.501 -10.404 1.00 92.00 86 PHE A O 1
ATOM 667 N N . GLY A 1 87 ? -3.003 0.809 -9.031 1.00 92.62 87 GLY A N 1
ATOM 668 C CA . GLY A 1 87 ? -1.900 -0.076 -9.404 1.00 92.62 87 GLY A CA 1
ATOM 669 C C . GLY A 1 87 ? -1.865 -0.374 -10.901 1.00 92.62 87 GLY A C 1
ATOM 670 O O . GLY A 1 87 ? -0.785 -0.358 -11.497 1.00 92.62 87 GLY A O 1
ATOM 671 N N . ASP A 1 88 ? -3.034 -0.590 -11.512 1.00 90.56 88 ASP A N 1
ATOM 672 C CA . ASP A 1 88 ? -3.147 -0.916 -12.936 1.00 90.56 88 ASP A CA 1
ATOM 673 C C . ASP A 1 88 ? -2.717 0.296 -13.771 1.00 90.56 88 ASP A C 1
ATOM 675 O O . ASP A 1 88 ? -1.909 0.170 -14.692 1.00 90.56 88 ASP A O 1
ATOM 679 N N . ALA A 1 89 ? -3.174 1.491 -13.384 1.00 89.44 89 ALA A N 1
ATOM 680 C CA . ALA A 1 89 ? -2.839 2.749 -14.046 1.00 89.44 89 ALA A CA 1
ATOM 681 C C . ALA A 1 89 ? -1.337 3.093 -13.996 1.00 89.44 89 ALA A C 1
ATOM 683 O O . ALA A 1 89 ? -0.819 3.685 -14.941 1.00 89.44 89 ALA A O 1
ATOM 684 N N . ILE A 1 90 ? -0.627 2.713 -12.926 1.00 90.06 90 ILE A N 1
A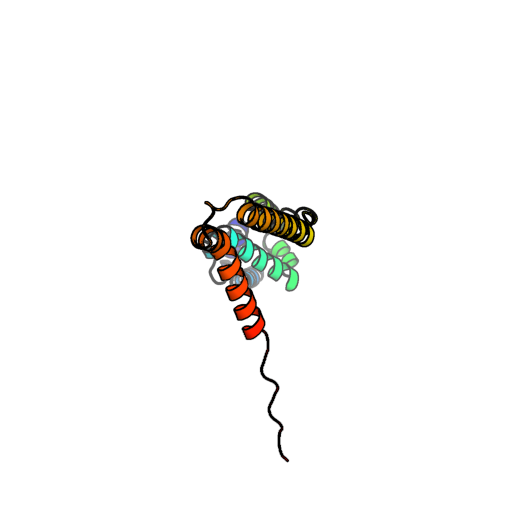TOM 685 C CA . ILE A 1 90 ? 0.820 2.965 -12.772 1.00 90.06 90 ILE A CA 1
ATOM 686 C C . ILE A 1 90 ? 1.699 1.770 -13.181 1.00 90.06 90 ILE A C 1
ATOM 688 O O . ILE A 1 90 ? 2.910 1.789 -12.953 1.00 90.06 90 ILE A O 1
ATOM 692 N N . GLY A 1 91 ? 1.105 0.717 -13.754 1.00 85.69 91 GLY A N 1
ATOM 693 C CA . GLY A 1 91 ? 1.822 -0.470 -14.227 1.00 85.69 91 GLY A CA 1
ATOM 694 C C . GLY A 1 91 ? 2.401 -1.357 -13.117 1.00 85.69 91 GLY A C 1
ATOM 695 O O . GLY A 1 91 ? 3.388 -2.052 -13.349 1.00 85.69 91 GLY A O 1
ATOM 696 N N . ARG A 1 92 ? 1.830 -1.333 -11.905 1.00 79.88 92 ARG A N 1
ATOM 697 C CA . ARG A 1 92 ? 2.283 -2.131 -10.745 1.00 79.88 92 ARG A CA 1
ATOM 698 C C . ARG A 1 92 ? 1.554 -3.458 -10.564 1.00 79.88 92 ARG A C 1
ATOM 700 O O . ARG A 1 92 ? 2.104 -4.356 -9.936 1.00 79.88 92 ARG A O 1
ATOM 707 N N . THR A 1 93 ? 0.345 -3.583 -11.098 1.00 67.19 93 THR A N 1
ATOM 708 C CA . THR A 1 93 ? -0.507 -4.783 -10.977 1.00 67.19 93 THR A CA 1
ATOM 709 C C . THR A 1 93 ? -0.690 -5.534 -12.292 1.00 67.19 93 THR A C 1
ATOM 711 O O . THR A 1 93 ? -1.285 -6.612 -12.289 1.00 67.19 93 THR A O 1
ATOM 714 N N . ALA A 1 94 ? -0.134 -5.027 -13.400 1.00 62.22 94 ALA A N 1
ATOM 715 C CA . ALA A 1 94 ? 0.007 -5.828 -14.608 1.00 62.22 94 ALA A CA 1
ATOM 716 C C . ALA A 1 94 ? 0.841 -7.077 -14.259 1.00 62.22 94 ALA A C 1
ATOM 718 O O . ALA A 1 94 ? 1.929 -6.926 -13.690 1.00 62.22 94 ALA A O 1
ATOM 719 N N . PRO A 1 95 ? 0.367 -8.301 -14.567 1.00 56.44 95 PRO A N 1
ATOM 720 C CA . PRO A 1 95 ? 1.210 -9.485 -14.481 1.00 56.44 95 PRO A CA 1
ATOM 721 C C . PRO A 1 95 ? 2.501 -9.182 -15.235 1.00 56.44 95 PRO A C 1
ATOM 723 O O . PRO A 1 95 ? 2.422 -8.635 -16.341 1.00 56.44 95 PRO A O 1
ATOM 726 N N . LEU A 1 96 ? 3.672 -9.514 -14.667 1.00 51.03 96 LEU A N 1
ATOM 727 C CA . LEU A 1 96 ? 4.881 -9.550 -15.489 1.00 51.03 96 LEU A CA 1
ATOM 728 C C . LEU A 1 96 ? 4.499 -10.354 -16.736 1.00 51.03 96 LEU A C 1
ATOM 730 O O . LEU A 1 96 ? 4.006 -11.476 -16.562 1.00 51.03 96 LEU A O 1
ATOM 734 N N . PRO A 1 97 ? 4.629 -9.793 -17.957 1.00 50.19 97 PRO A N 1
ATOM 735 C CA . PRO A 1 97 ? 4.388 -10.555 -19.167 1.00 50.19 97 PRO A CA 1
ATOM 736 C C . PRO A 1 97 ? 5.130 -11.868 -18.996 1.00 50.19 97 PRO A C 1
ATOM 738 O O . PRO A 1 97 ? 6.318 -11.821 -18.660 1.00 50.19 97 PRO A O 1
ATOM 741 N N . ALA A 1 98 ? 4.399 -12.987 -19.098 1.00 54.12 98 ALA A N 1
ATOM 742 C CA . ALA A 1 98 ? 4.943 -14.327 -18.929 1.00 54.12 98 ALA A CA 1
ATOM 743 C C . ALA A 1 98 ? 6.294 -14.348 -19.627 1.00 54.12 98 ALA A C 1
ATOM 745 O O . ALA A 1 98 ? 6.330 -14.096 -20.829 1.00 54.12 98 ALA A O 1
ATOM 746 N N . GLU A 1 99 ? 7.341 -14.462 -18.806 1.00 52.66 99 GLU A N 1
ATOM 747 C CA . GLU A 1 99 ? 8.758 -14.371 -19.132 1.00 52.66 99 GLU A CA 1
ATOM 748 C C . GLU A 1 99 ? 8.976 -14.082 -20.616 1.00 52.66 99 GLU A C 1
ATOM 750 O O . GLU A 1 99 ? 8.959 -15.011 -21.423 1.00 52.66 99 GLU A O 1
ATOM 755 N N . GLN A 1 100 ? 9.110 -12.798 -20.999 1.00 46.72 100 GLN A N 1
ATOM 756 C CA . GLN A 1 100 ? 9.696 -12.482 -22.304 1.00 46.72 100 GLN A CA 1
ATOM 757 C C . GLN A 1 100 ? 10.944 -13.339 -22.357 1.00 46.72 100 GLN A C 1
ATOM 759 O O . GLN A 1 100 ? 11.828 -13.121 -21.525 1.00 46.72 100 GLN A O 1
ATOM 764 N N . SER A 1 101 ? 10.928 -14.372 -23.209 1.00 52.56 101 SER A N 1
ATOM 765 C CA . SER A 1 101 ? 11.950 -15.408 -23.246 1.00 52.56 101 SER A CA 1
ATOM 766 C C . SER A 1 101 ? 13.268 -14.686 -23.103 1.00 52.56 101 SER A C 1
ATOM 768 O O . SER A 1 101 ? 13.558 -13.848 -23.963 1.00 52.56 101 SER A O 1
ATOM 770 N N . ARG A 1 102 ? 13.972 -14.885 -21.976 1.00 54.19 102 ARG A N 1
ATOM 771 C CA . ARG A 1 102 ? 15.285 -14.280 -21.754 1.00 54.19 102 ARG A CA 1
ATOM 772 C C . ARG A 1 102 ? 16.017 -14.492 -23.062 1.00 54.19 102 ARG A C 1
ATOM 774 O O . ARG A 1 102 ? 16.244 -15.646 -23.420 1.00 54.19 102 ARG A O 1
ATOM 781 N N . VAL A 1 103 ? 16.238 -13.414 -23.815 1.00 62.41 103 VAL A N 1
ATOM 782 C CA . VAL A 1 103 ? 16.898 -13.509 -25.114 1.00 62.41 103 VAL A CA 1
ATOM 783 C C . VAL A 1 103 ? 18.154 -14.309 -24.831 1.00 62.41 103 VAL A C 1
ATOM 785 O O . VAL A 1 103 ? 18.888 -13.937 -23.912 1.00 62.41 103 VAL A O 1
ATOM 788 N N . ASP A 1 104 ? 18.343 -15.456 -25.490 1.00 69.12 104 ASP A N 1
ATOM 789 C CA . ASP A 1 104 ? 19.518 -16.270 -25.206 1.00 69.12 104 ASP A CA 1
ATOM 790 C C . ASP A 1 104 ? 20.732 -15.506 -25.733 1.00 69.12 104 ASP A C 1
ATOM 792 O O . ASP A 1 104 ? 21.138 -15.602 -26.893 1.00 69.12 104 ASP A O 1
ATOM 796 N N . TYR A 1 105 ? 21.295 -14.676 -24.856 1.00 76.38 105 TYR A N 1
ATOM 797 C CA . TYR A 1 105 ? 22.440 -13.836 -25.146 1.00 76.38 105 TYR A CA 1
ATOM 798 C C . TYR A 1 105 ? 23.627 -14.683 -25.597 1.00 76.38 105 TYR A C 1
ATOM 800 O O . TYR A 1 105 ? 24.511 -14.155 -26.262 1.00 76.38 105 TYR A O 1
ATOM 808 N N . ARG A 1 106 ? 23.660 -15.989 -25.292 1.00 77.19 106 ARG A N 1
ATOM 809 C CA . ARG A 1 106 ? 24.724 -16.887 -25.747 1.00 77.19 106 ARG A CA 1
ATOM 810 C C . ARG A 1 106 ? 24.708 -17.051 -27.256 1.00 77.19 106 ARG A C 1
ATOM 812 O O . ARG A 1 106 ? 25.784 -17.087 -27.846 1.00 77.19 106 ARG A O 1
ATOM 819 N N . ASP A 1 107 ? 23.536 -17.103 -27.879 1.00 80.00 107 ASP A N 1
ATOM 820 C CA . ASP A 1 107 ? 23.427 -17.245 -29.330 1.00 80.00 107 ASP A CA 1
ATOM 821 C C . ASP A 1 107 ? 23.797 -15.942 -30.043 1.00 80.00 107 ASP A C 1
ATOM 823 O O . ASP A 1 107 ? 24.573 -15.968 -30.999 1.00 80.00 107 ASP A O 1
ATOM 827 N N . LEU A 1 108 ? 23.363 -14.792 -29.516 1.00 82.25 108 LEU A N 1
ATOM 828 C CA . LEU A 1 108 ? 23.777 -13.481 -30.030 1.00 82.25 108 LEU A CA 1
ATOM 829 C C . LEU A 1 108 ? 25.284 -13.241 -29.855 1.00 82.25 108 LEU A C 1
ATOM 831 O O . LEU A 1 108 ? 25.948 -12.766 -30.775 1.00 82.25 108 LEU A O 1
ATOM 835 N N . LEU A 1 109 ? 25.848 -13.616 -28.704 1.00 84.81 109 LEU A N 1
ATOM 836 C CA . LEU A 1 109 ? 27.289 -13.538 -28.452 1.00 84.81 109 LEU A CA 1
ATOM 837 C C . LEU A 1 109 ? 28.073 -14.497 -29.354 1.00 84.81 109 LEU A C 1
ATOM 839 O O . LEU A 1 109 ? 29.143 -14.133 -29.841 1.00 84.81 109 LEU A O 1
ATOM 843 N N . ARG A 1 110 ? 27.550 -15.702 -29.621 1.00 84.81 110 ARG A N 1
ATOM 844 C CA . ARG A 1 110 ? 28.165 -16.656 -30.555 1.00 84.81 110 ARG A CA 1
ATOM 845 C C . ARG A 1 110 ? 28.172 -16.100 -31.978 1.00 84.81 110 ARG A C 1
ATOM 847 O O . ARG A 1 110 ? 29.211 -16.172 -32.631 1.00 84.81 110 ARG A O 1
ATOM 854 N N . ALA A 1 111 ? 27.060 -15.516 -32.425 1.00 86.69 111 ALA A N 1
ATOM 855 C CA . ALA A 1 111 ? 26.944 -14.889 -33.739 1.00 86.69 111 ALA A CA 1
ATOM 856 C C . ALA A 1 111 ? 27.895 -13.689 -33.889 1.00 86.69 111 ALA A C 1
ATOM 858 O O . ALA A 1 111 ? 28.619 -13.595 -34.879 1.00 86.69 111 ALA A O 1
ATOM 859 N N . ALA A 1 112 ? 27.967 -12.817 -32.879 1.00 86.50 112 ALA A N 1
ATOM 860 C CA . ALA A 1 112 ? 28.906 -11.697 -32.866 1.00 86.50 112 ALA A CA 1
ATOM 861 C C . ALA A 1 112 ? 30.370 -12.173 -32.903 1.00 86.50 112 ALA A C 1
ATOM 863 O O . ALA A 1 112 ? 31.175 -11.652 -33.674 1.00 86.50 112 ALA A O 1
ATOM 864 N N . ALA A 1 113 ? 30.717 -13.202 -32.123 1.00 85.69 113 ALA A N 1
ATOM 865 C CA . ALA A 1 113 ? 32.061 -13.773 -32.125 1.00 85.69 113 ALA A CA 1
ATOM 866 C C . ALA A 1 113 ? 32.434 -14.399 -33.481 1.00 85.69 113 ALA A C 1
ATOM 868 O O . ALA A 1 113 ? 33.586 -14.302 -33.900 1.00 85.69 113 ALA A O 1
ATOM 869 N N . GLU A 1 114 ? 31.478 -15.022 -34.175 1.00 90.00 114 GLU A N 1
ATOM 870 C CA . GLU A 1 114 ? 31.692 -15.575 -35.515 1.00 90.00 114 GLU A CA 1
ATOM 871 C C . GLU A 1 114 ? 31.939 -14.476 -36.553 1.00 90.00 114 GLU A C 1
ATOM 873 O O . GLU A 1 114 ? 32.898 -14.564 -37.318 1.00 90.00 114 GLU A O 1
ATOM 878 N N . ALA A 1 115 ? 31.156 -13.396 -36.521 1.00 89.50 115 ALA A N 1
ATOM 879 C CA . ALA A 1 115 ? 31.361 -12.249 -37.403 1.00 89.50 115 ALA A CA 1
ATOM 880 C C . ALA A 1 115 ? 32.748 -11.606 -37.205 1.00 89.50 115 ALA A C 1
ATOM 882 O O . ALA A 1 115 ? 33.440 -11.305 -38.179 1.00 89.50 115 ALA A O 1
ATOM 883 N N . ILE A 1 116 ? 33.200 -11.467 -35.952 1.00 86.81 116 ILE A N 1
ATOM 884 C CA . ILE A 1 116 ? 34.538 -10.944 -35.626 1.00 86.81 116 ILE A CA 1
ATOM 885 C C . ILE A 1 116 ? 35.647 -11.872 -36.154 1.00 86.81 116 ILE A C 1
ATOM 887 O O . ILE A 1 116 ? 36.646 -11.391 -36.700 1.00 86.81 116 ILE A O 1
ATOM 891 N N . ARG A 1 117 ? 35.483 -13.201 -36.036 1.00 85.69 117 ARG A N 1
ATOM 892 C CA . ARG A 1 117 ? 36.432 -14.188 -36.588 1.00 85.69 117 ARG A CA 1
ATOM 893 C C . ARG A 1 117 ? 36.511 -14.108 -38.110 1.00 85.69 117 ARG A C 1
ATOM 895 O O . ARG A 1 117 ? 37.614 -14.064 -38.652 1.00 85.69 117 ARG A O 1
ATOM 902 N N . ALA A 1 118 ? 35.362 -14.055 -38.782 1.00 88.31 118 ALA A N 1
ATOM 903 C CA . ALA A 1 118 ? 35.288 -13.955 -40.236 1.00 88.31 118 ALA A CA 1
ATOM 904 C C . ALA A 1 118 ? 35.976 -12.681 -40.748 1.00 88.31 118 ALA A C 1
ATOM 906 O O . ALA A 1 118 ? 36.788 -12.750 -41.670 1.00 88.31 118 ALA A O 1
ATOM 907 N N . TYR A 1 119 ? 35.728 -11.543 -40.096 1.00 84.19 119 TYR A N 1
ATOM 908 C CA . TYR A 1 119 ? 36.392 -10.280 -40.415 1.00 84.19 119 TYR A CA 1
ATOM 909 C C . TYR A 1 119 ? 37.914 -10.358 -40.228 1.00 84.19 119 TYR A C 1
ATOM 911 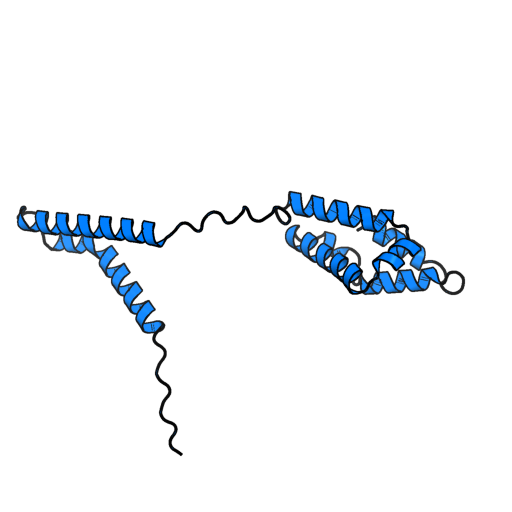O O . TYR A 1 119 ? 38.674 -9.977 -41.114 1.00 84.19 119 TYR A O 1
ATOM 919 N N . SER A 1 120 ? 38.374 -10.929 -39.111 1.00 82.44 120 SER A N 1
ATOM 920 C CA . SER A 1 120 ? 39.808 -11.106 -38.841 1.00 82.44 120 SER A CA 1
ATOM 921 C C . SER A 1 120 ? 40.493 -11.973 -39.904 1.00 82.44 120 SER A C 1
ATOM 923 O O . SER A 1 120 ? 41.601 -11.664 -40.338 1.00 82.44 120 SER A O 1
ATOM 925 N N . LEU A 1 121 ? 39.829 -13.037 -40.368 1.00 84.12 121 LEU A N 1
ATOM 926 C CA . LEU A 1 121 ? 40.351 -13.906 -41.424 1.00 84.12 121 LEU A CA 1
ATOM 927 C C . LEU A 1 121 ? 40.440 -13.182 -42.776 1.00 84.12 121 LEU A C 1
ATOM 929 O O . LEU A 1 121 ? 41.444 -13.320 -43.475 1.00 84.12 121 LEU A O 1
ATOM 933 N N . GLN A 1 122 ? 39.420 -12.393 -43.127 1.00 85.56 122 GLN A N 1
ATOM 934 C CA . GLN A 1 122 ? 39.431 -11.558 -44.332 1.00 85.56 122 GLN A CA 1
ATOM 935 C C . GLN A 1 122 ? 40.562 -10.528 -44.286 1.00 85.56 122 GLN A C 1
ATOM 937 O O . GLN A 1 122 ? 41.258 -10.344 -45.280 1.00 85.56 122 GLN A O 1
ATOM 942 N N . LEU A 1 123 ? 40.804 -9.923 -43.122 1.00 82.06 123 LEU A N 1
ATOM 943 C CA . LEU A 1 123 ? 41.889 -8.967 -42.931 1.00 82.06 123 LEU A CA 1
ATOM 944 C C . LEU A 1 123 ? 43.268 -9.624 -43.108 1.00 82.06 123 LEU A C 1
ATOM 946 O O . LEU A 1 123 ? 44.103 -9.099 -43.837 1.00 82.06 123 LEU A O 1
ATOM 950 N N . ILE A 1 124 ? 43.496 -10.807 -42.523 1.00 80.50 124 ILE A N 1
ATOM 951 C CA . ILE A 1 124 ? 44.742 -11.576 -42.718 1.00 80.50 124 ILE A CA 1
ATOM 952 C C . ILE A 1 124 ? 44.947 -11.923 -44.200 1.00 80.50 124 ILE A C 1
ATOM 954 O O . ILE A 1 124 ? 46.062 -11.830 -44.720 1.00 80.50 124 ILE A O 1
ATOM 958 N N . ALA A 1 125 ? 43.878 -12.317 -44.896 1.00 82.25 125 ALA A N 1
ATOM 959 C CA . ALA A 1 125 ? 43.934 -12.621 -46.321 1.00 82.25 125 ALA A CA 1
ATOM 960 C C . ALA A 1 125 ? 44.251 -11.377 -47.171 1.00 82.25 125 ALA A C 1
ATOM 962 O O . ALA A 1 125 ? 45.058 -11.478 -48.099 1.00 82.25 125 ALA A O 1
ATOM 963 N N . ALA A 1 126 ? 43.671 -10.221 -46.833 1.00 79.12 126 ALA A N 1
ATOM 964 C CA . ALA A 1 126 ? 43.908 -8.947 -47.511 1.00 79.12 126 ALA A CA 1
ATOM 965 C C . ALA A 1 126 ? 45.362 -8.480 -47.350 1.00 79.12 126 ALA A C 1
ATOM 967 O O . ALA A 1 126 ? 46.025 -8.210 -48.344 1.00 79.12 126 ALA A O 1
ATOM 968 N N . VAL A 1 127 ? 45.907 -8.509 -46.129 1.00 78.31 127 VAL A N 1
ATOM 969 C CA . VAL A 1 127 ? 47.307 -8.127 -45.843 1.00 78.31 127 VAL A CA 1
ATOM 970 C C . VAL A 1 127 ? 48.311 -8.968 -46.629 1.00 78.31 127 VAL A C 1
ATOM 972 O O . VAL A 1 127 ? 49.331 -8.466 -47.088 1.00 78.31 127 VAL A O 1
ATOM 975 N N . ARG A 1 128 ? 48.027 -10.262 -46.813 1.00 72.88 128 ARG A N 1
ATOM 976 C CA . ARG A 1 128 ? 48.898 -11.159 -47.583 1.00 72.88 128 ARG A CA 1
ATOM 977 C C . ARG A 1 128 ? 48.801 -10.941 -49.097 1.00 72.88 128 ARG A C 1
ATOM 979 O O . ARG A 1 128 ? 49.741 -11.280 -49.809 1.00 72.88 128 ARG A O 1
ATOM 986 N N . SER A 1 129 ? 47.668 -10.439 -49.581 1.00 75.81 129 SER A N 1
ATOM 987 C CA . SER A 1 129 ? 47.386 -10.297 -51.016 1.00 75.81 129 SER A CA 1
ATOM 988 C C . SER A 1 129 ? 47.681 -8.888 -51.541 1.00 75.81 129 SER A C 1
ATOM 990 O O . SER A 1 129 ? 47.926 -8.726 -52.733 1.00 75.81 129 SER A O 1
ATOM 992 N N . GLU A 1 130 ? 47.695 -7.879 -50.665 1.00 76.00 130 GLU A N 1
ATOM 9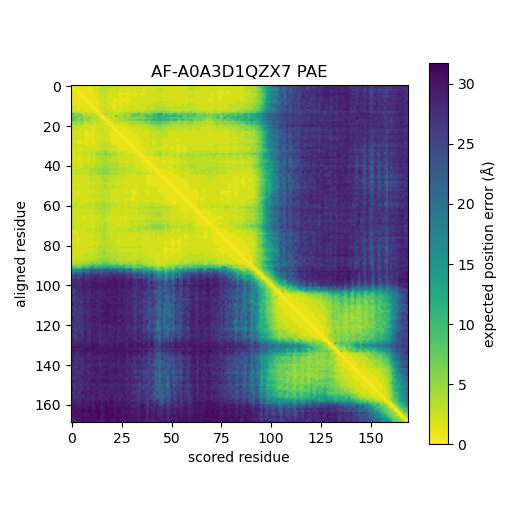93 C CA . GLU A 1 130 ? 47.854 -6.469 -51.019 1.00 76.00 130 GLU A CA 1
ATOM 994 C C . GLU A 1 130 ? 49.070 -5.836 -50.315 1.00 76.00 130 GLU A C 1
ATOM 996 O O . GLU A 1 130 ? 48.993 -5.488 -49.137 1.00 76.00 130 GLU A O 1
ATOM 1001 N N . PRO A 1 131 ? 50.183 -5.589 -51.033 1.00 64.12 131 PRO A N 1
ATOM 1002 C CA . PRO A 1 131 ? 51.389 -4.965 -50.470 1.00 64.12 131 PRO A CA 1
ATOM 1003 C C . PRO A 1 131 ? 51.184 -3.527 -49.964 1.00 64.12 131 PRO A C 1
ATOM 1005 O O . PRO A 1 131 ? 52.019 -3.008 -49.227 1.00 64.12 131 PRO A O 1
ATOM 1008 N N . ALA A 1 132 ? 50.097 -2.870 -50.385 1.00 65.94 132 ALA A N 1
ATOM 1009 C CA . ALA A 1 132 ? 49.731 -1.515 -49.974 1.00 65.94 132 ALA A CA 1
ATOM 1010 C C . ALA A 1 132 ? 49.014 -1.469 -48.612 1.00 65.94 132 ALA A C 1
ATOM 1012 O O . ALA A 1 132 ? 48.892 -0.394 -48.023 1.00 65.94 132 ALA A O 1
ATOM 1013 N N . LEU A 1 133 ? 48.556 -2.614 -48.090 1.00 66.44 133 LEU A N 1
ATOM 1014 C CA . LEU A 1 133 ? 47.942 -2.703 -46.770 1.00 66.44 133 LEU A CA 1
ATOM 1015 C C . LEU A 1 133 ? 49.049 -2.770 -45.710 1.00 66.44 133 LEU A C 1
ATOM 1017 O O . LEU A 1 133 ? 49.536 -3.836 -45.337 1.00 66.44 133 LEU A O 1
ATOM 1021 N N . SER A 1 134 ? 49.495 -1.602 -45.252 1.00 68.19 134 SER A N 1
ATOM 1022 C CA . SER A 1 134 ? 50.544 -1.507 -44.238 1.00 68.19 134 SER A CA 1
ATOM 1023 C C . SER A 1 134 ? 50.080 -2.079 -42.895 1.00 68.19 134 SER A C 1
ATOM 1025 O O . SER A 1 134 ? 48.933 -1.894 -42.482 1.00 68.19 134 SER A O 1
ATOM 1027 N N . GLU A 1 135 ? 50.998 -2.719 -42.169 1.00 70.75 135 GLU A N 1
ATOM 1028 C CA . GLU A 1 135 ? 50.749 -3.323 -40.851 1.00 70.75 135 GLU A CA 1
ATOM 1029 C C . GLU A 1 135 ? 50.127 -2.332 -39.843 1.00 70.75 135 GLU A C 1
ATOM 1031 O O . GLU A 1 135 ? 49.317 -2.707 -38.996 1.00 70.75 135 GLU A O 1
ATOM 1036 N N . GLU A 1 136 ? 50.438 -1.041 -39.973 1.00 75.38 136 GLU A N 1
ATOM 1037 C CA . GLU A 1 136 ? 49.902 0.040 -39.137 1.00 75.38 136 GLU A CA 1
ATOM 1038 C C . GLU A 1 136 ? 48.388 0.254 -39.307 1.00 75.38 136 GLU A C 1
ATOM 1040 O O . GLU A 1 136 ? 47.678 0.520 -38.331 1.00 75.38 136 GLU A O 1
ATOM 1045 N N . VAL A 1 137 ? 47.868 0.084 -40.526 1.00 75.50 137 VAL A N 1
ATOM 1046 C CA . VAL A 1 137 ? 46.433 0.220 -40.830 1.00 75.50 137 VAL A CA 1
ATOM 1047 C C . VAL A 1 137 ? 45.656 -0.945 -40.215 1.00 75.50 137 VAL A C 1
ATOM 1049 O O . VAL A 1 137 ? 44.614 -0.751 -39.591 1.00 75.50 137 VAL A O 1
ATOM 1052 N N . VAL A 1 138 ? 46.216 -2.153 -40.307 1.00 75.19 138 VAL A N 1
ATOM 1053 C CA . VAL A 1 138 ? 45.674 -3.385 -39.712 1.00 75.19 138 VAL A CA 1
ATOM 1054 C C . VAL A 1 138 ? 45.627 -3.272 -38.192 1.00 75.19 138 VAL A C 1
ATOM 1056 O O . VAL A 1 138 ? 44.598 -3.547 -37.575 1.00 75.19 138 VAL A O 1
ATOM 1059 N N . ARG A 1 139 ? 46.727 -2.819 -37.581 1.00 78.81 139 ARG A N 1
ATOM 1060 C CA . ARG A 1 139 ? 46.836 -2.637 -36.129 1.00 78.81 139 ARG A CA 1
ATOM 1061 C C . ARG A 1 139 ? 45.837 -1.599 -35.620 1.00 78.81 139 ARG A C 1
ATOM 1063 O O . ARG A 1 139 ? 45.196 -1.808 -34.596 1.00 78.81 139 ARG A O 1
ATOM 1070 N N . THR A 1 140 ? 45.629 -0.521 -36.375 1.00 82.75 140 THR A N 1
ATOM 1071 C CA . THR A 1 140 ? 44.613 0.493 -36.053 1.00 82.75 140 THR A CA 1
ATOM 1072 C C . THR A 1 140 ? 43.196 -0.080 -36.116 1.00 82.75 140 THR A C 1
ATOM 1074 O O . THR A 1 140 ? 42.393 0.182 -35.222 1.00 82.75 140 THR A O 1
ATOM 1077 N N . ALA A 1 141 ? 42.891 -0.904 -37.123 1.00 79.81 141 ALA A N 1
ATOM 1078 C CA . ALA A 1 141 ? 41.578 -1.531 -37.273 1.00 79.81 141 ALA A CA 1
ATOM 1079 C C . ALA A 1 141 ? 41.270 -2.575 -36.181 1.00 79.81 141 ALA A C 1
ATOM 1081 O O . ALA A 1 141 ? 40.110 -2.741 -35.806 1.00 79.81 141 ALA A O 1
ATOM 1082 N N . LEU A 1 142 ? 42.287 -3.271 -35.658 1.00 83.00 142 LEU A N 1
ATOM 1083 C CA . LEU A 1 142 ? 42.128 -4.302 -34.620 1.00 83.00 142 LEU A CA 1
ATOM 1084 C C . LEU A 1 142 ? 42.179 -3.765 -33.183 1.00 83.00 142 LEU A C 1
ATOM 1086 O O . LEU A 1 142 ? 41.721 -4.450 -32.267 1.00 83.00 142 LEU A O 1
ATOM 1090 N N . LYS A 1 143 ? 42.659 -2.535 -32.982 1.00 84.19 143 LYS A N 1
ATOM 1091 C CA . LYS A 1 143 ? 42.807 -1.899 -31.665 1.00 84.19 143 LYS A CA 1
ATOM 1092 C C . LYS A 1 143 ? 41.572 -2.021 -30.746 1.00 84.19 143 LYS A C 1
ATOM 1094 O O . LYS A 1 143 ? 41.753 -2.392 -29.587 1.00 84.19 143 LYS A O 1
ATOM 1099 N N . PRO A 1 144 ? 40.318 -1.819 -31.205 1.00 82.50 144 PRO A N 1
ATOM 1100 C CA . PRO A 1 144 ? 39.146 -1.971 -30.331 1.00 82.50 144 PRO A CA 1
ATOM 1101 C C . PRO A 1 144 ? 38.943 -3.401 -29.797 1.00 82.50 144 PRO A C 1
ATOM 1103 O O . PRO A 1 144 ? 38.425 -3.596 -28.697 1.00 82.50 144 PRO A O 1
ATOM 1106 N N . ILE A 1 145 ? 39.350 -4.419 -30.563 1.00 81.31 145 ILE A N 1
ATOM 1107 C CA . ILE A 1 145 ? 39.264 -5.830 -30.156 1.00 81.31 145 ILE A CA 1
ATOM 1108 C C . ILE A 1 145 ? 40.342 -6.138 -29.110 1.00 81.31 145 ILE A C 1
ATOM 1110 O O . ILE A 1 145 ? 40.080 -6.868 -28.151 1.00 81.31 145 ILE A O 1
ATOM 1114 N N . GLU A 1 146 ? 41.534 -5.562 -29.267 1.00 83.19 146 GLU A N 1
ATOM 1115 C CA . GLU A 1 146 ? 42.630 -5.675 -28.298 1.00 83.19 146 GLU A CA 1
ATOM 1116 C C . GLU A 1 146 ? 42.257 -5.026 -26.958 1.00 83.19 146 GLU A C 1
ATOM 1118 O O . GLU A 1 146 ? 42.359 -5.667 -25.913 1.00 83.19 146 GLU A O 1
ATOM 1123 N N . GLU A 1 147 ? 41.706 -3.811 -26.984 1.00 86.69 147 GLU A N 1
ATOM 1124 C CA . GLU A 1 147 ? 41.240 -3.100 -25.785 1.00 86.69 147 GLU A CA 1
ATOM 1125 C C . GLU A 1 147 ? 40.145 -3.878 -25.037 1.00 86.69 147 GLU A C 1
ATOM 1127 O O . GLU A 1 147 ? 40.163 -3.977 -23.805 1.00 86.69 147 GLU A O 1
ATOM 1132 N N . LEU A 1 148 ? 39.209 -4.488 -25.773 1.00 79.19 148 LEU A N 1
ATOM 1133 C CA . LEU A 1 148 ? 38.168 -5.336 -25.192 1.00 79.19 148 LEU A CA 1
ATOM 1134 C C . LEU A 1 148 ? 38.748 -6.614 -24.568 1.00 79.19 148 LEU A C 1
ATOM 1136 O O . LEU A 1 148 ? 38.312 -7.037 -23.492 1.00 79.19 148 LEU A O 1
ATOM 1140 N N . ARG A 1 149 ? 39.737 -7.237 -25.218 1.00 81.50 149 ARG A N 1
ATOM 1141 C CA . ARG A 1 149 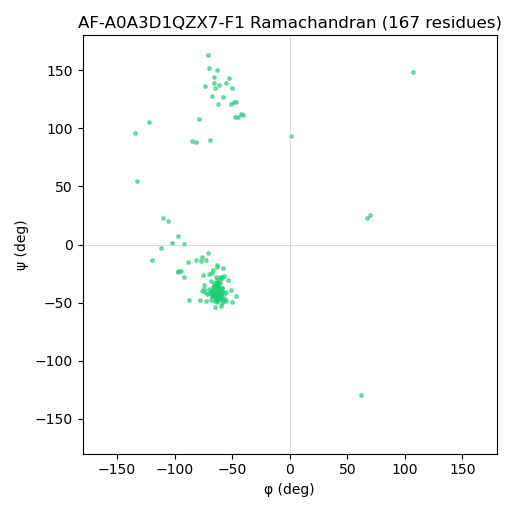? 40.426 -8.429 -24.704 1.00 81.50 149 ARG A CA 1
ATOM 1142 C C . ARG A 1 149 ? 41.155 -8.123 -23.397 1.00 81.50 149 ARG A C 1
ATOM 1144 O O . ARG A 1 149 ? 41.021 -8.887 -22.439 1.00 81.50 149 ARG A O 1
ATOM 1151 N N . ASP A 1 150 ? 41.846 -6.991 -23.337 1.00 85.56 150 ASP A N 1
ATOM 1152 C CA . ASP A 1 150 ? 42.548 -6.527 -22.142 1.00 85.56 150 ASP A CA 1
ATOM 1153 C C . ASP A 1 150 ? 41.582 -6.218 -20.997 1.00 85.56 150 ASP A C 1
ATOM 1155 O O . ASP A 1 150 ? 41.810 -6.626 -19.855 1.00 85.56 150 ASP A O 1
ATOM 1159 N N . ALA A 1 151 ? 40.467 -5.543 -21.286 1.00 81.69 151 ALA A N 1
ATOM 1160 C CA . ALA A 1 151 ? 39.439 -5.252 -20.292 1.00 81.69 151 ALA A CA 1
ATOM 1161 C C . ALA A 1 151 ? 38.837 -6.535 -19.694 1.00 81.69 151 ALA A C 1
ATOM 1163 O O . ALA A 1 151 ? 38.654 -6.627 -18.476 1.00 81.69 151 ALA A O 1
ATOM 1164 N N . ASN A 1 152 ? 38.576 -7.546 -20.526 1.00 81.94 152 ASN A N 1
ATOM 1165 C CA . ASN A 1 152 ? 38.049 -8.835 -20.079 1.00 81.94 152 ASN A CA 1
ATOM 1166 C C . ASN A 1 152 ? 39.071 -9.628 -19.250 1.00 81.94 152 ASN A C 1
ATOM 1168 O O . ASN A 1 152 ? 38.707 -10.201 -18.223 1.00 81.94 152 ASN A O 1
ATOM 1172 N N . ALA A 1 153 ? 40.350 -9.617 -19.638 1.00 83.00 153 ALA A N 1
ATOM 1173 C CA . ALA A 1 153 ? 41.420 -10.257 -18.873 1.00 83.00 153 ALA A CA 1
ATOM 1174 C C . ALA A 1 153 ? 41.594 -9.625 -17.480 1.00 83.00 153 ALA A C 1
ATOM 1176 O O . ALA A 1 153 ? 41.737 -10.342 -16.489 1.00 83.00 153 ALA A O 1
ATOM 1177 N N . ARG A 1 154 ? 41.509 -8.290 -17.381 1.00 82.62 154 ARG A N 1
ATOM 1178 C CA . ARG A 1 154 ? 41.568 -7.562 -16.099 1.00 82.62 154 ARG A CA 1
ATOM 1179 C C . ARG A 1 154 ? 40.405 -7.920 -15.173 1.00 82.62 154 ARG A C 1
ATOM 1181 O O . ARG A 1 154 ? 40.625 -8.132 -13.984 1.00 82.62 154 ARG A O 1
ATOM 1188 N N . ARG A 1 155 ? 39.183 -8.035 -15.707 1.00 78.44 155 ARG A N 1
ATOM 1189 C CA . ARG A 1 155 ? 38.005 -8.464 -14.928 1.00 78.44 155 ARG A CA 1
ATOM 1190 C C . ARG A 1 155 ? 38.158 -9.895 -14.411 1.00 78.44 155 ARG A C 1
ATOM 1192 O O . ARG A 1 155 ? 37.992 -10.124 -13.220 1.00 78.44 155 ARG A O 1
ATOM 1199 N N . ALA A 1 156 ? 38.574 -10.827 -15.270 1.00 77.69 156 ALA A N 1
ATOM 1200 C CA . ALA A 1 156 ? 38.802 -12.219 -14.877 1.00 77.69 156 ALA A CA 1
ATOM 1201 C C . ALA A 1 156 ? 39.907 -12.376 -13.813 1.00 77.69 156 ALA A C 1
ATOM 1203 O O . ALA A 1 156 ? 39.825 -13.256 -12.958 1.00 77.69 156 ALA A O 1
ATOM 1204 N N . ALA A 1 157 ? 40.935 -11.520 -13.842 1.00 77.62 157 ALA A N 1
ATOM 1205 C CA . ALA A 1 157 ? 41.971 -11.485 -12.813 1.00 77.62 157 ALA A CA 1
ATOM 1206 C C . ALA A 1 157 ? 41.449 -10.940 -11.471 1.00 77.62 157 ALA A C 1
ATOM 1208 O O . ALA A 1 157 ? 41.814 -11.468 -10.424 1.00 77.62 157 ALA A O 1
ATOM 1209 N N . SER A 1 158 ? 40.571 -9.931 -11.499 1.00 73.94 158 SER A N 1
ATOM 1210 C CA . SER A 1 158 ? 39.939 -9.363 -10.299 1.00 73.94 158 SER A CA 1
ATOM 1211 C C . SER A 1 158 ? 38.999 -10.346 -9.593 1.00 73.94 158 SER A C 1
ATOM 1213 O O . SER A 1 158 ? 38.905 -10.322 -8.369 1.00 73.94 158 SER A O 1
ATOM 1215 N N . ASP A 1 159 ? 38.323 -11.221 -10.342 1.00 72.25 159 ASP A N 1
ATOM 1216 C CA . ASP A 1 159 ? 37.414 -12.233 -9.783 1.00 72.25 159 ASP A CA 1
ATOM 1217 C C . ASP A 1 159 ? 38.154 -13.426 -9.142 1.00 72.25 159 ASP A C 1
ATOM 1219 O O . ASP A 1 159 ? 37.558 -14.245 -8.435 1.00 72.25 159 ASP A O 1
ATOM 1223 N N . ARG A 1 160 ? 39.475 -13.535 -9.337 1.00 66.25 160 ARG A N 1
ATOM 1224 C CA . ARG A 1 160 ? 40.299 -14.598 -8.755 1.00 66.25 160 ARG A CA 1
ATOM 1225 C C . ARG A 1 160 ? 40.736 -14.205 -7.335 1.00 66.25 160 ARG A C 1
ATOM 1227 O O . ARG A 1 160 ? 41.781 -13.595 -7.133 1.00 66.25 160 ARG A O 1
ATOM 1234 N N . LYS A 1 161 ? 39.919 -14.551 -6.335 1.00 56.41 161 LYS A N 1
ATOM 1235 C CA . LYS A 1 161 ? 40.194 -14.313 -4.900 1.00 56.41 161 LYS A CA 1
ATOM 1236 C C . LYS A 1 161 ? 41.550 -14.930 -4.471 1.00 56.41 161 LYS A C 1
ATOM 1238 O O . LYS A 1 161 ? 41.825 -16.060 -4.884 1.00 56.41 161 LYS A O 1
ATOM 1243 N N . PRO A 1 162 ? 42.383 -14.271 -3.633 1.00 56.25 162 PRO A N 1
ATOM 1244 C CA . PRO A 1 162 ? 43.621 -14.874 -3.134 1.00 56.25 162 PRO A CA 1
ATOM 1245 C C . PRO A 1 162 ? 43.300 -16.075 -2.237 1.00 56.25 162 PRO A C 1
ATOM 1247 O O . PRO A 1 162 ? 42.361 -16.016 -1.438 1.00 56.25 162 PRO A O 1
ATOM 1250 N N . ALA A 1 163 ? 44.067 -17.160 -2.366 1.00 59.56 163 ALA A N 1
ATOM 1251 C CA . ALA A 1 163 ? 43.952 -18.314 -1.476 1.00 59.56 163 ALA A CA 1
ATOM 1252 C C . ALA A 1 163 ? 44.266 -17.894 -0.023 1.00 59.56 163 ALA A C 1
ATOM 1254 O O . ALA A 1 163 ? 45.208 -17.124 0.182 1.00 59.56 163 ALA A O 1
ATOM 1255 N N . PRO A 1 164 ? 43.498 -18.355 0.984 1.00 60.47 164 PRO A N 1
ATOM 1256 C CA . PRO A 1 164 ? 43.774 -18.018 2.376 1.00 60.47 164 PRO A CA 1
ATOM 1257 C C . PRO A 1 164 ? 45.126 -18.607 2.808 1.00 60.47 164 PRO A C 1
ATOM 1259 O O . PRO A 1 164 ? 45.435 -19.756 2.494 1.00 60.47 164 PRO A O 1
ATOM 1262 N N . ALA A 1 165 ? 45.933 -17.794 3.497 1.00 60.97 165 ALA A N 1
ATOM 1263 C CA . ALA A 1 165 ? 47.249 -18.180 4.004 1.00 60.97 165 ALA A CA 1
ATOM 1264 C C . ALA A 1 165 ? 47.146 -19.324 5.038 1.00 60.97 165 ALA A C 1
ATOM 1266 O O . ALA A 1 165 ? 46.129 -19.409 5.736 1.00 60.97 165 ALA A O 1
ATOM 1267 N N . PRO A 1 166 ? 48.171 -20.193 5.161 1.00 58.88 166 PRO A N 1
ATOM 1268 C CA . PRO A 1 166 ? 48.143 -21.292 6.115 1.00 58.88 166 PRO A CA 1
ATOM 1269 C C . PRO A 1 166 ? 48.195 -20.737 7.541 1.00 58.88 166 PRO A C 1
ATOM 1271 O O . PRO A 1 166 ? 49.064 -19.935 7.871 1.00 58.88 166 PRO A O 1
ATOM 1274 N N . VAL A 1 167 ? 47.255 -21.169 8.377 1.00 58.66 167 VAL A N 1
ATOM 1275 C CA . VAL A 1 167 ? 47.287 -20.957 9.827 1.00 58.66 167 VAL A CA 1
ATOM 1276 C C . VAL A 1 167 ? 48.252 -21.977 10.438 1.00 58.66 167 VAL A C 1
ATOM 1278 O O . VAL A 1 167 ? 47.954 -23.170 10.443 1.00 58.66 167 VAL A O 1
ATOM 1281 N N . GLU A 1 168 ? 49.418 -21.520 10.899 1.00 51.56 168 GLU A N 1
ATOM 1282 C CA . GLU A 1 168 ? 50.302 -22.300 11.777 1.00 51.56 168 GLU A CA 1
ATOM 1283 C C . GLU A 1 168 ? 49.694 -22.363 13.189 1.00 51.56 168 GLU A C 1
ATOM 1285 O O . GLU A 1 168 ? 49.147 -21.368 13.675 1.00 51.56 168 GLU A O 1
ATOM 1290 N N . GLY A 1 169 ? 49.730 -23.555 13.792 1.00 55.94 169 GLY A N 1
ATOM 1291 C CA . GLY A 1 169 ? 49.185 -23.870 15.117 1.00 55.94 169 GLY A CA 1
ATOM 1292 C C . GLY A 1 169 ? 50.249 -24.056 16.185 1.00 55.94 169 GLY A C 1
ATOM 1293 O O . GLY A 1 169 ? 51.446 -24.123 15.830 1.00 55.94 169 GLY A O 1
#

Radius of gyration: 33.02 Å; Cα contacts (8 Å, |Δi|>4): 82; chains: 1; bounding box: 72×37×79 Å

pLDDT: mean 84.69, std 13.06, range [46.72, 97.38]

Solvent-accessible surface area (backbone atoms only — not comparable to full-atom values): 9853 Å² total; per-residue (Å²): 96,70,67,52,50,54,50,34,50,59,43,30,70,43,60,44,92,83,32,68,65,11,51,53,28,43,51,48,40,56,73,70,31,73,71,58,70,59,58,78,74,44,60,70,73,55,28,50,53,50,52,50,50,48,53,47,48,32,60,78,70,58,42,54,66,56,48,29,74,73,75,38,59,64,50,62,51,50,40,53,53,51,53,49,56,50,27,48,76,72,63,70,60,56,71,75,68,78,71,71,70,73,73,62,58,65,58,56,50,49,52,52,53,48,53,54,50,52,51,52,52,53,49,56,53,47,47,77,73,33,92,85,55,47,69,68,60,56,50,60,72,45,42,69,58,52,55,50,51,52,55,51,53,53,51,60,55,68,71,57,73,81,78,82,76,86,82,85,131

Foldseek 3Di:
DVVLLVLLVVLLPDDCVVPVLNVVSVVLCCVLPVPNQPLVPDDLVSSLVSLVVSLVCCVVVVVLVVSCVNRHNVVVVVSVVVSQVSCVVVVNNPPPPPPPPPPPVVVVVVVVVVVVVVVVVVLVVCVVVDVPPDPVNVCVVCVVVVVVVVVVVVVVVVPDDDDDDDDDD

Sequence (169 aa):
WRATHSALESLARLSSERNPKAGKASALLAVLFPSGLAFLTLPFSEEWAHSGTILKRIDDEGLAAEIDQLVGPEFLAEVRFTHKAFGDAIGRTAPLPAEQSRVDYRDLLRAAAEAIRAYSLQLIAAVRSEPALSEEVVRTALKPIEELRDANARRAASDRKPAPAPVEG

Secondary structure (DSSP, 8-state):
-HHHHHHHHHHHTS-TTT-HHHHHHHHHHHHH-TTTTGGGGS-HHHHHHHHHHHHHHHHHTT-HHHHHHHH-HHHHHHHHHHHHHHHHHTTSSSPPPTT-----HHHHHHHHHHHHHHHHHHHHHHHHH-TTS-HHHHHHHHHHHHHHHHHHHHHHHHTSPPPPPP---